Protein AF-A0A3R9PQA6-F1 (afdb_monomer_lite)

Structure (mmCIF, N/CA/C/O backbone):
data_AF-A0A3R9PQA6-F1
#
_entry.id   AF-A0A3R9PQA6-F1
#
loop_
_atom_site.group_PDB
_atom_site.id
_atom_site.type_symbol
_atom_site.label_atom_id
_atom_site.label_alt_id
_atom_site.label_comp_id
_atom_site.label_asym_id
_atom_site.label_entity_id
_atom_site.label_seq_id
_atom_site.pdbx_PDB_ins_code
_atom_site.Cartn_x
_atom_site.Cartn_y
_atom_site.Cartn_z
_atom_site.occupancy
_atom_site.B_iso_or_equiv
_atom_site.auth_seq_id
_atom_site.auth_comp_id
_atom_site.auth_asym_id
_atom_site.auth_atom_id
_atom_site.pdbx_PDB_model_num
ATOM 1 N N . MET A 1 1 ? -1.776 -18.747 -22.968 1.00 36.22 1 MET A N 1
ATOM 2 C CA . MET A 1 1 ? -0.345 -18.500 -22.691 1.00 36.22 1 MET A CA 1
ATOM 3 C C . MET A 1 1 ? -0.168 -17.004 -22.434 1.00 36.22 1 MET A C 1
ATOM 5 O O . MET A 1 1 ? -0.137 -16.234 -23.382 1.00 36.22 1 MET A O 1
ATOM 9 N N . LYS A 1 2 ? -0.224 -16.560 -21.170 1.00 38.97 2 LYS A N 1
ATOM 10 C CA . LYS A 1 2 ? -0.066 -15.138 -20.808 1.00 38.97 2 LYS A CA 1
ATOM 11 C C . LYS A 1 2 ? 1.437 -14.878 -20.687 1.00 38.97 2 LYS A C 1
ATOM 13 O O . LYS A 1 2 ? 2.085 -15.523 -19.870 1.00 38.97 2 LYS A O 1
ATOM 18 N N . LEU A 1 3 ? 1.991 -14.014 -21.536 1.00 43.19 3 LEU A N 1
ATOM 19 C CA . LEU A 1 3 ? 3.393 -13.600 -21.465 1.00 43.19 3 LEU A CA 1
ATOM 20 C C . LEU A 1 3 ? 3.683 -13.013 -20.072 1.00 43.19 3 LEU A C 1
ATOM 22 O O . LEU A 1 3 ? 3.223 -11.922 -19.746 1.00 43.19 3 LEU A O 1
ATOM 26 N N . LEU A 1 4 ? 4.438 -13.747 -19.252 1.00 50.09 4 LEU A N 1
ATOM 27 C CA . LEU A 1 4 ? 4.801 -13.357 -17.882 1.00 50.09 4 LEU A CA 1
ATOM 28 C C . LEU A 1 4 ? 5.714 -12.114 -17.840 1.00 50.09 4 LEU A C 1
ATOM 30 O O . LEU A 1 4 ? 5.738 -11.404 -16.842 1.00 50.09 4 LEU A O 1
ATOM 34 N N . ALA A 1 5 ? 6.405 -11.793 -18.940 1.00 47.91 5 ALA A N 1
ATOM 35 C CA . ALA A 1 5 ? 7.302 -10.636 -19.025 1.00 47.91 5 ALA A CA 1
ATOM 36 C C . ALA A 1 5 ? 6.576 -9.281 -19.171 1.00 47.91 5 ALA A C 1
ATOM 38 O O . ALA A 1 5 ? 7.143 -8.240 -18.852 1.00 47.91 5 ALA A O 1
ATOM 39 N N . THR A 1 6 ? 5.322 -9.261 -19.637 1.00 54.72 6 THR A N 1
ATOM 40 C CA . THR A 1 6 ? 4.604 -8.005 -19.935 1.00 54.72 6 THR A CA 1
ATOM 41 C C . THR A 1 6 ? 3.862 -7.433 -18.720 1.00 54.72 6 THR A C 1
ATOM 43 O O . THR A 1 6 ? 3.485 -6.266 -18.732 1.00 54.72 6 THR A O 1
ATOM 46 N N . ALA A 1 7 ? 3.661 -8.223 -17.659 1.00 68.62 7 ALA A N 1
ATOM 47 C CA . ALA A 1 7 ? 2.832 -7.859 -16.505 1.00 68.62 7 ALA A CA 1
ATOM 48 C C . ALA A 1 7 ? 3.414 -6.709 -15.658 1.00 68.62 7 ALA A C 1
ATOM 50 O O . ALA A 1 7 ? 2.699 -5.769 -15.299 1.00 68.62 7 ALA A O 1
ATOM 51 N N . TYR A 1 8 ? 4.724 -6.725 -15.396 1.00 80.62 8 TYR A N 1
ATOM 52 C CA . TYR A 1 8 ? 5.381 -5.704 -14.570 1.00 80.62 8 TYR A CA 1
ATOM 53 C C . TYR A 1 8 ? 5.578 -4.370 -15.294 1.00 80.62 8 TYR A C 1
ATOM 55 O O . TYR A 1 8 ? 5.415 -3.314 -14.687 1.00 80.62 8 TYR A O 1
ATOM 63 N N . PHE A 1 9 ? 5.820 -4.382 -16.603 1.00 87.56 9 PHE A N 1
ATOM 64 C CA . PHE A 1 9 ? 6.177 -3.177 -17.363 1.00 87.56 9 PHE A CA 1
ATOM 65 C C . PHE A 1 9 ? 5.002 -2.526 -18.110 1.00 87.56 9 PHE A C 1
ATOM 67 O O . PHE A 1 9 ? 5.199 -1.817 -19.094 1.00 87.56 9 PHE A O 1
ATOM 74 N N . THR A 1 10 ? 3.764 -2.736 -17.653 1.00 88.12 10 THR A N 1
ATOM 75 C CA . THR A 1 10 ? 2.614 -1.956 -18.145 1.00 88.12 10 THR A CA 1
ATOM 76 C C . THR A 1 10 ? 2.643 -0.521 -17.615 1.00 88.12 10 THR A C 1
ATOM 78 O O . THR A 1 10 ? 3.001 -0.295 -16.459 1.00 88.12 10 THR A O 1
ATOM 81 N N . LEU A 1 11 ? 2.209 0.436 -18.444 1.00 87.56 11 LEU A N 1
ATOM 82 C CA . LEU A 1 11 ? 2.078 1.854 -18.068 1.00 87.56 11 LEU A CA 1
ATOM 83 C C . LEU A 1 11 ? 0.946 2.099 -17.061 1.00 87.56 11 LEU A C 1
ATOM 85 O O . LEU A 1 11 ? 1.013 3.029 -16.257 1.00 87.56 11 LEU A O 1
ATOM 89 N N . GLU A 1 12 ? -0.087 1.261 -17.115 1.00 90.81 12 GLU A N 1
ATOM 90 C CA . GLU A 1 12 ? -1.246 1.359 -16.236 1.00 90.81 12 GLU A CA 1
ATOM 91 C C . GLU A 1 12 ? -0.897 0.990 -14.786 1.00 90.81 12 GLU A C 1
ATOM 93 O O . GLU A 1 12 ? -0.117 0.050 -14.565 1.00 90.81 12 GLU A O 1
ATOM 98 N N . PRO A 1 13 ? -1.513 1.662 -13.792 1.00 93.44 13 PRO A N 1
ATOM 99 C CA . PRO A 1 13 ? -1.437 1.250 -12.3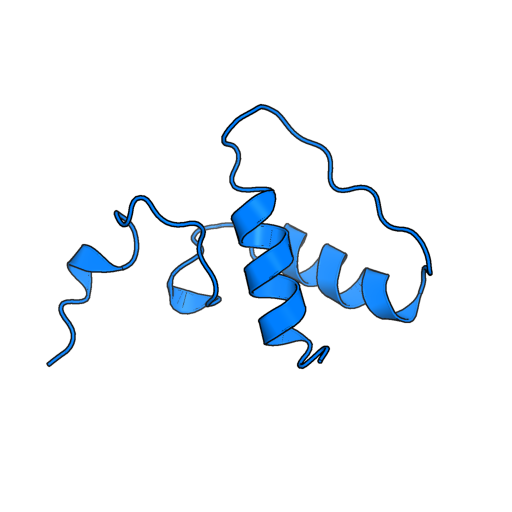99 1.00 93.44 13 PRO A CA 1
ATOM 100 C C . PRO A 1 13 ? -1.818 -0.221 -12.220 1.00 93.44 13 PRO A C 1
ATOM 102 O O . PRO A 1 13 ? -2.753 -0.726 -12.848 1.00 93.44 13 PRO A O 1
ATOM 105 N N . LYS A 1 14 ? -1.106 -0.906 -11.326 1.00 94.62 14 LYS A N 1
ATOM 106 C CA . LYS A 1 14 ? -1.349 -2.321 -11.043 1.00 94.62 14 LYS A CA 1
ATOM 107 C C . LYS A 1 14 ? -2.643 -2.482 -10.260 1.00 94.62 14 LYS A C 1
ATOM 109 O O . LYS A 1 14 ? -3.033 -1.611 -9.485 1.00 94.62 14 LYS A O 1
ATOM 114 N N . ARG A 1 15 ? -3.316 -3.600 -10.516 1.00 94.25 15 ARG A N 1
ATOM 115 C CA . ARG A 1 15 ? -4.620 -3.944 -9.931 1.00 94.25 15 ARG A CA 1
ATOM 116 C C . ARG A 1 15 ? -4.632 -5.326 -9.287 1.00 94.25 15 ARG A C 1
ATOM 118 O O . ARG A 1 15 ? -5.642 -5.708 -8.708 1.00 94.25 15 ARG A O 1
ATOM 125 N N . ARG A 1 16 ? -3.552 -6.090 -9.447 1.00 91.94 16 ARG A N 1
ATOM 126 C CA . ARG A 1 16 ? -3.409 -7.470 -8.986 1.00 91.94 16 ARG A CA 1
ATOM 127 C C . ARG A 1 16 ? -2.110 -7.579 -8.214 1.00 91.94 16 ARG A C 1
ATOM 129 O O . ARG A 1 16 ? -1.117 -6.981 -8.632 1.00 91.94 16 ARG A O 1
ATOM 136 N N . ARG A 1 17 ? -2.126 -8.344 -7.122 1.00 91.50 17 ARG A N 1
ATOM 137 C CA . ARG A 1 17 ? -0.962 -8.517 -6.247 1.00 91.50 17 ARG A CA 1
ATOM 138 C C . ARG A 1 17 ? 0.208 -9.118 -7.022 1.00 91.50 17 ARG A C 1
ATOM 140 O O . ARG A 1 17 ? 1.318 -8.624 -6.914 1.00 91.50 17 ARG A O 1
ATOM 147 N N . GLU A 1 18 ? -0.064 -10.088 -7.893 1.00 91.19 18 GLU A N 1
ATOM 148 C CA . GLU A 1 18 ? 0.955 -10.747 -8.730 1.00 91.19 18 GLU A CA 1
ATOM 149 C C . GLU A 1 18 ? 1.690 -9.805 -9.702 1.00 91.19 18 GLU A C 1
ATOM 151 O O . GLU A 1 18 ? 2.769 -10.145 -10.176 1.00 91.19 18 GLU A O 1
ATOM 156 N N . ASP A 1 19 ? 1.115 -8.639 -10.022 1.00 91.50 19 ASP A N 1
ATOM 157 C CA . ASP A 1 19 ? 1.732 -7.649 -10.914 1.00 91.50 19 ASP A CA 1
ATOM 158 C C . ASP A 1 19 ? 2.381 -6.484 -10.132 1.00 91.50 19 ASP A C 1
ATOM 160 O O . ASP A 1 19 ? 2.932 -5.563 -10.748 1.00 91.50 19 ASP A O 1
ATOM 164 N N . PHE A 1 20 ? 2.266 -6.477 -8.795 1.00 93.56 20 PHE A N 1
ATOM 165 C CA . PHE A 1 20 ? 2.634 -5.367 -7.916 1.00 93.56 20 PHE A CA 1
ATOM 166 C C . PHE A 1 20 ? 3.831 -5.735 -7.032 1.00 93.56 20 PHE A C 1
ATOM 168 O O . PHE A 1 20 ? 3.685 -6.219 -5.917 1.00 93.56 20 PHE A O 1
ATOM 175 N N . TYR A 1 21 ? 5.015 -5.524 -7.600 1.00 93.44 21 TYR A N 1
ATOM 176 C CA . TYR A 1 21 ? 6.308 -5.926 -7.048 1.00 93.44 21 TYR A CA 1
ATOM 177 C C . TYR A 1 21 ? 6.681 -5.192 -5.744 1.00 93.44 21 TYR A C 1
ATOM 179 O O . TYR A 1 21 ? 6.628 -3.961 -5.728 1.00 93.44 21 TYR A O 1
ATOM 187 N N . ASP A 1 22 ? 7.137 -5.950 -4.736 1.00 94.19 22 ASP A N 1
ATOM 188 C CA . ASP A 1 22 ? 7.844 -5.488 -3.519 1.00 94.19 22 ASP A CA 1
ATOM 189 C C . ASP A 1 22 ? 7.086 -4.417 -2.714 1.00 94.19 22 ASP A C 1
ATOM 191 O O . ASP A 1 22 ? 7.619 -3.367 -2.370 1.00 94.19 22 ASP A O 1
ATOM 195 N N . MET A 1 23 ? 5.791 -4.655 -2.501 1.00 94.88 23 MET A N 1
ATOM 196 C CA . MET A 1 23 ? 4.853 -3.765 -1.794 1.00 94.88 23 MET A CA 1
ATOM 197 C C . MET A 1 23 ? 3.956 -4.556 -0.829 1.00 94.88 23 MET A C 1
ATOM 199 O O . MET A 1 23 ? 2.831 -4.159 -0.516 1.00 94.88 23 MET A O 1
ATOM 203 N N . GLU A 1 24 ? 4.391 -5.752 -0.432 1.00 95.75 24 GLU A N 1
ATOM 204 C CA . GLU A 1 24 ? 3.625 -6.697 0.370 1.00 95.75 24 GLU A CA 1
ATOM 205 C C . GLU A 1 24 ? 3.266 -6.125 1.742 1.00 95.75 24 GLU A C 1
ATOM 207 O O . GLU A 1 24 ? 2.127 -6.304 2.186 1.00 95.75 24 GLU A O 1
ATOM 212 N N . ASP A 1 25 ? 4.203 -5.425 2.380 1.00 97.19 25 ASP A N 1
ATOM 213 C CA . ASP A 1 25 ? 4.014 -4.826 3.700 1.00 97.19 25 ASP A CA 1
ATOM 214 C C . ASP A 1 25 ? 3.044 -3.643 3.624 1.00 97.19 25 ASP A C 1
ATOM 216 O O . ASP A 1 25 ? 2.049 -3.612 4.348 1.00 97.19 25 ASP A O 1
ATOM 220 N N . GLU A 1 26 ? 3.233 -2.729 2.668 1.00 97.44 26 GLU A N 1
ATOM 221 C CA . GLU A 1 26 ? 2.330 -1.599 2.444 1.00 97.44 26 GLU A CA 1
ATOM 222 C C . GLU A 1 26 ? 0.917 -2.059 2.087 1.00 97.44 26 GLU A C 1
ATOM 224 O O . GLU A 1 26 ? -0.068 -1.453 2.518 1.00 97.44 26 GLU A O 1
ATOM 229 N N . LEU A 1 27 ? 0.798 -3.122 1.286 1.00 97.06 27 LEU A N 1
ATOM 230 C CA . LEU A 1 27 ? -0.488 -3.687 0.898 1.00 97.0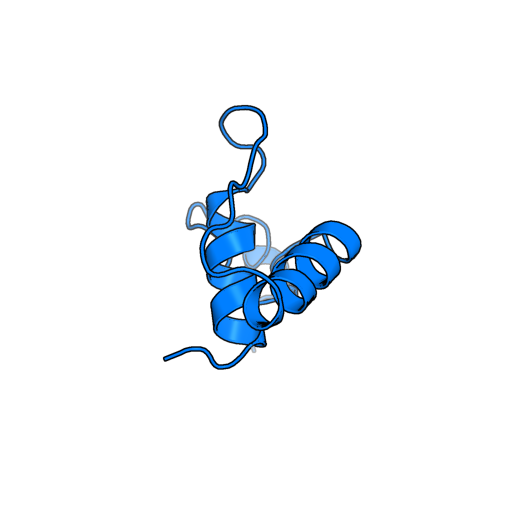6 27 LEU A CA 1
ATOM 231 C C . LEU A 1 27 ? -1.200 -4.300 2.106 1.00 97.06 27 LEU A C 1
ATOM 233 O O . LEU A 1 27 ? -2.394 -4.058 2.292 1.00 97.06 27 LEU A O 1
ATOM 237 N N . ASN A 1 28 ? -0.480 -5.057 2.937 1.00 96.62 28 ASN A N 1
ATOM 238 C CA . ASN A 1 28 ? -1.023 -5.642 4.160 1.00 96.62 28 ASN A CA 1
ATOM 239 C C . ASN A 1 28 ? -1.452 -4.553 5.158 1.00 96.62 28 ASN A C 1
ATOM 241 O O . ASN A 1 28 ? -2.562 -4.614 5.697 1.00 96.62 28 ASN A O 1
ATOM 245 N N . ASP A 1 29 ? -0.625 -3.527 5.356 1.00 97.31 29 ASP A N 1
ATOM 246 C CA . ASP A 1 29 ? -0.930 -2.391 6.225 1.00 97.31 29 ASP A CA 1
ATOM 247 C C . ASP A 1 29 ? -2.170 -1.643 5.741 1.00 97.31 29 ASP A C 1
ATOM 249 O O . ASP A 1 29 ? -3.105 -1.417 6.518 1.00 97.31 29 ASP A O 1
ATOM 253 N N . PHE A 1 30 ? -2.227 -1.332 4.442 1.00 97.31 30 PHE A N 1
ATOM 254 C CA . PHE A 1 30 ? -3.373 -0.673 3.831 1.00 97.31 30 PHE A CA 1
ATOM 255 C C . PHE A 1 30 ? -4.652 -1.499 3.998 1.00 97.31 30 PHE A C 1
ATOM 257 O O . PHE A 1 30 ? -5.631 -0.983 4.534 1.00 97.31 30 PHE A O 1
ATOM 264 N N . VAL A 1 31 ? -4.650 -2.784 3.629 1.00 96.31 31 VAL A N 1
ATOM 265 C CA . VAL A 1 31 ? -5.834 -3.653 3.747 1.00 96.31 31 VAL A CA 1
ATOM 266 C C . VAL A 1 31 ? -6.283 -3.787 5.204 1.00 96.31 31 VAL A C 1
ATOM 268 O O . VAL A 1 31 ? -7.472 -3.661 5.495 1.00 96.31 31 VAL A O 1
ATOM 271 N N . SER A 1 32 ? -5.350 -3.958 6.146 1.00 95.94 32 SER A N 1
ATOM 272 C CA . SER A 1 32 ? -5.689 -4.054 7.571 1.00 95.94 32 SER A CA 1
ATOM 273 C C . SER A 1 32 ? -6.252 -2.747 8.142 1.00 95.94 32 SER A C 1
ATOM 275 O O . SER A 1 32 ? -6.974 -2.768 9.141 1.00 95.94 32 SER A O 1
ATOM 277 N N . SER A 1 33 ? -5.922 -1.606 7.530 1.00 96.75 33 SER A N 1
ATOM 278 C CA . SER A 1 33 ? -6.409 -0.288 7.935 1.00 96.75 33 SER A CA 1
ATOM 279 C C . SER A 1 33 ? -7.854 -0.025 7.489 1.00 96.75 33 SER A C 1
ATOM 281 O O . SER A 1 33 ? -8.566 0.699 8.188 1.00 96.75 33 SER A O 1
ATOM 283 N N . LEU A 1 34 ? -8.321 -0.666 6.404 1.00 95.25 34 LEU A N 1
ATOM 284 C CA . LEU A 1 34 ? -9.673 -0.485 5.847 1.00 95.25 34 LEU A CA 1
ATOM 285 C C . LEU A 1 34 ? -10.785 -0.825 6.850 1.00 95.25 34 LEU A C 1
ATOM 287 O O . LEU A 1 34 ? -11.822 -0.170 6.865 1.00 95.25 34 LEU A O 1
ATOM 291 N N . SER A 1 35 ? -10.573 -1.823 7.713 1.00 93.69 35 SER A N 1
ATOM 292 C CA . SER A 1 35 ? -11.547 -2.212 8.744 1.00 93.69 35 SER A CA 1
ATOM 293 C C . SER A 1 35 ? -11.451 -1.381 10.028 1.00 93.69 35 SER A C 1
ATOM 295 O O . SER A 1 35 ? -12.362 -1.415 10.855 1.00 93.69 35 SER A O 1
ATOM 297 N N . LYS A 1 36 ? -10.357 -0.632 10.211 1.00 96.69 36 LYS A N 1
ATOM 298 C CA . LYS A 1 36 ? -10.050 0.111 11.444 1.00 96.69 36 LYS A CA 1
ATOM 299 C C . LYS A 1 36 ? -10.389 1.593 11.332 1.00 96.69 36 LYS A C 1
ATOM 301 O O . LYS A 1 36 ? -10.767 2.213 12.323 1.00 96.69 36 LYS A O 1
ATOM 306 N N . PHE A 1 37 ? -10.251 2.170 10.140 1.00 96.31 37 PHE A N 1
ATOM 307 C CA . PHE A 1 37 ? -10.342 3.610 9.934 1.00 96.31 37 PHE A CA 1
ATOM 308 C C . PHE A 1 37 ? -11.294 3.953 8.791 1.00 96.31 37 PHE A C 1
ATOM 310 O O . PHE A 1 37 ? -11.262 3.347 7.727 1.00 96.31 37 PHE A O 1
ATOM 317 N N . ARG A 1 38 ? -12.112 4.993 8.988 1.00 93.38 38 ARG A N 1
ATOM 318 C CA . ARG A 1 38 ? -13.001 5.532 7.940 1.00 93.38 38 ARG A CA 1
ATOM 319 C C . ARG A 1 38 ? -12.289 6.468 6.962 1.00 93.38 38 ARG A C 1
ATOM 321 O O . ARG A 1 38 ? -12.838 6.790 5.916 1.00 93.38 38 ARG A O 1
ATOM 328 N N . PHE A 1 39 ? -11.101 6.946 7.327 1.00 96.44 39 PHE A N 1
ATOM 329 C CA . PHE A 1 39 ? -10.314 7.879 6.534 1.00 96.44 39 PHE A CA 1
ATOM 330 C C . PHE A 1 39 ? -8.842 7.481 6.596 1.00 96.44 39 PHE A C 1
ATOM 332 O O . PHE A 1 39 ? -8.256 7.424 7.676 1.00 96.44 39 PHE A O 1
ATOM 339 N N . ILE A 1 40 ? -8.260 7.189 5.435 1.00 96.69 40 ILE A N 1
ATOM 340 C CA . ILE A 1 40 ? -6.890 6.692 5.294 1.00 96.69 40 ILE A CA 1
ATOM 341 C C . ILE A 1 40 ? -6.162 7.601 4.308 1.00 96.69 40 ILE A C 1
ATOM 343 O O . ILE A 1 40 ? -6.676 7.904 3.232 1.00 96.69 40 ILE A O 1
ATOM 347 N N . VAL A 1 41 ? -4.951 8.030 4.666 1.00 97.12 41 VAL A N 1
ATOM 348 C CA . VAL A 1 41 ? -4.114 8.884 3.816 1.00 97.12 41 VAL A CA 1
ATOM 349 C C . VAL A 1 41 ? -2.887 8.101 3.367 1.00 97.12 41 VAL A C 1
ATOM 351 O O . VAL A 1 41 ? -1.992 7.831 4.165 1.00 97.12 41 VAL A O 1
ATOM 354 N N . VAL A 1 42 ? -2.810 7.797 2.071 1.00 96.88 42 VAL A N 1
ATOM 355 C CA . VAL A 1 42 ? -1.642 7.146 1.459 1.00 96.88 42 VAL A CA 1
ATOM 356 C C . VAL A 1 42 ? -0.642 8.212 1.006 1.00 96.88 42 VAL A C 1
ATOM 358 O O . VAL A 1 42 ? -0.923 9.006 0.104 1.00 96.88 42 VAL A O 1
ATOM 361 N N . ARG A 1 43 ? 0.539 8.248 1.633 1.00 96.12 43 ARG A N 1
ATOM 362 C CA . ARG A 1 43 ? 1.602 9.237 1.365 1.00 96.12 43 ARG A CA 1
ATOM 363 C C . ARG A 1 43 ? 2.786 8.618 0.622 1.00 96.12 43 ARG A C 1
ATOM 365 O O . ARG A 1 43 ? 2.940 7.408 0.579 1.00 96.12 43 ARG A O 1
ATOM 372 N N . GLY A 1 44 ? 3.599 9.466 -0.011 1.00 94.81 44 GLY A N 1
ATOM 373 C CA . GLY A 1 44 ? 4.795 9.062 -0.761 1.00 94.81 44 GLY A CA 1
ATOM 374 C C . GLY A 1 44 ? 5.073 9.971 -1.960 1.00 94.81 44 GLY A C 1
ATOM 375 O O . GLY A 1 44 ? 4.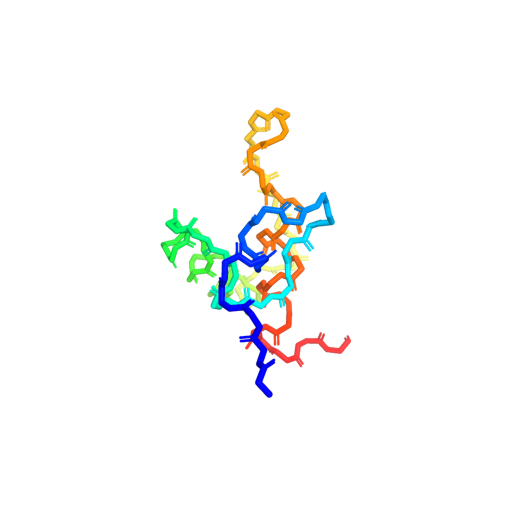197 10.726 -2.398 1.00 94.81 44 GLY A O 1
ATOM 376 N N . LEU A 1 45 ? 6.272 9.885 -2.536 1.00 95.88 45 LEU A N 1
ATOM 377 C CA . LEU A 1 45 ? 6.697 10.722 -3.667 1.00 95.88 45 LEU A CA 1
ATOM 378 C C . LEU A 1 45 ? 5.916 10.417 -4.961 1.00 95.88 45 LEU A C 1
ATOM 380 O O . LEU A 1 45 ? 5.237 9.391 -5.099 1.00 95.88 45 LEU A O 1
ATOM 384 N N . ARG A 1 46 ? 5.947 11.339 -5.933 1.00 93.62 46 ARG A N 1
ATOM 385 C CA . ARG A 1 46 ? 5.265 11.152 -7.228 1.00 93.62 46 ARG A CA 1
ATOM 386 C C . ARG A 1 46 ? 5.829 9.903 -7.926 1.00 93.62 46 ARG A C 1
ATOM 388 O O . ARG A 1 46 ? 7.037 9.739 -7.991 1.00 93.62 46 ARG A O 1
ATOM 395 N N . ARG A 1 47 ? 4.941 9.061 -8.473 1.00 91.56 47 ARG A N 1
ATOM 396 C CA . ARG A 1 47 ? 5.252 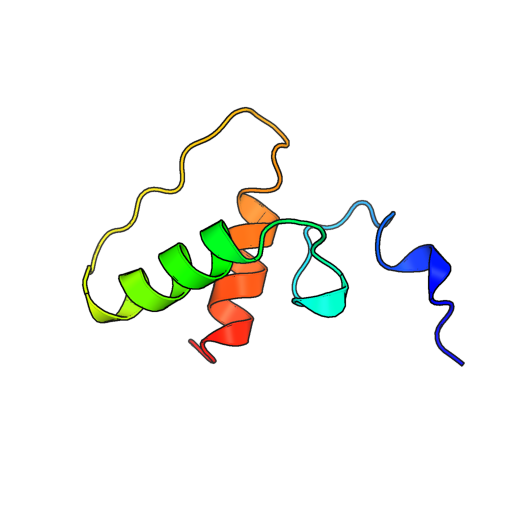7.800 -9.188 1.00 91.56 47 ARG A CA 1
ATOM 397 C C . ARG A 1 47 ? 5.776 6.622 -8.346 1.00 91.56 47 ARG A C 1
ATOM 399 O O . ARG A 1 47 ? 6.113 5.605 -8.926 1.00 91.56 47 ARG A O 1
ATOM 406 N N . TYR A 1 48 ? 5.701 6.678 -7.015 1.00 93.94 48 TYR A N 1
ATOM 407 C CA . TYR A 1 48 ? 6.004 5.537 -6.122 1.00 93.94 48 TYR A CA 1
ATOM 408 C C . TYR A 1 48 ? 4.925 4.432 -6.080 1.00 93.94 48 TYR A C 1
ATOM 410 O O . TYR A 1 48 ? 4.836 3.677 -5.127 1.00 93.94 48 TYR A O 1
ATOM 418 N N . GLY A 1 49 ? 4.026 4.363 -7.064 1.00 94.75 49 GLY A N 1
ATOM 419 C CA . GLY A 1 49 ? 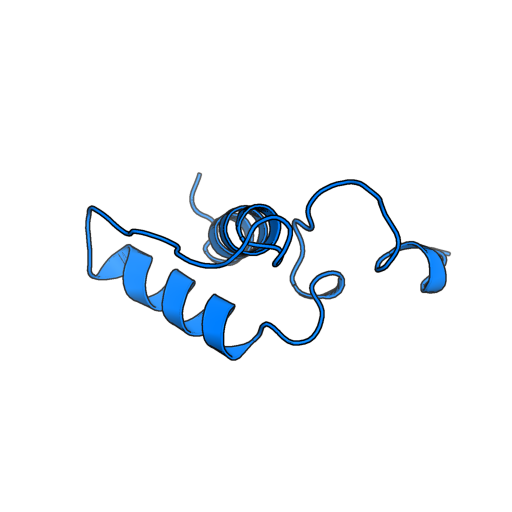3.014 3.298 -7.090 1.00 94.75 49 GLY A CA 1
ATOM 420 C C . GLY A 1 49 ? 1.828 3.465 -6.131 1.00 94.75 49 GLY A C 1
ATOM 421 O O . GLY A 1 49 ? 1.017 2.555 -6.041 1.00 94.75 49 GLY A O 1
ATOM 422 N N . LYS A 1 50 ? 1.636 4.630 -5.490 1.00 97.12 50 LYS A N 1
ATOM 423 C CA . LYS A 1 50 ? 0.487 4.888 -4.586 1.00 97.12 50 LYS A CA 1
ATOM 424 C C . LYS A 1 50 ? -0.878 4.515 -5.182 1.00 97.12 50 LYS A C 1
ATOM 426 O O . LYS A 1 50 ? -1.706 3.920 -4.507 1.00 97.12 50 LYS A O 1
ATOM 431 N N . THR A 1 51 ? -1.119 4.857 -6.449 1.00 96.50 51 THR A N 1
ATOM 432 C CA . THR A 1 51 ? -2.369 4.493 -7.136 1.00 96.50 51 THR A CA 1
ATOM 433 C C . THR A 1 51 ? -2.493 2.979 -7.306 1.00 96.50 51 THR A C 1
ATOM 435 O O . THR A 1 51 ? -3.568 2.434 -7.082 1.00 96.50 51 THR A O 1
ATOM 438 N N . SER A 1 52 ? -1.399 2.297 -7.657 1.00 96.69 52 SER A N 1
ATOM 439 C CA . SER A 1 52 ? -1.356 0.835 -7.763 1.00 96.69 52 SER A CA 1
ATOM 440 C C . SER A 1 52 ? -1.621 0.161 -6.415 1.00 96.69 52 SER A C 1
ATOM 442 O O . SER A 1 52 ? -2.378 -0.803 -6.375 1.00 96.69 52 SER A O 1
ATOM 444 N N . LEU A 1 53 ? -1.066 0.698 -5.320 1.00 97.38 53 LEU A N 1
ATOM 445 C CA . LEU A 1 53 ? -1.302 0.218 -3.955 1.00 97.38 53 LEU A CA 1
ATOM 446 C C . LEU A 1 53 ? -2.789 0.273 -3.599 1.00 97.38 53 LEU A C 1
ATOM 448 O O . LEU A 1 53 ? -3.360 -0.734 -3.191 1.00 97.38 53 LEU A O 1
ATOM 452 N N . ILE A 1 54 ? -3.429 1.427 -3.814 1.00 96.62 54 ILE A N 1
ATOM 453 C CA . ILE A 1 54 ? -4.854 1.613 -3.509 1.00 96.62 54 ILE A CA 1
ATOM 454 C C . ILE A 1 54 ? -5.709 0.651 -4.340 1.00 96.62 54 ILE A C 1
ATOM 456 O O . ILE A 1 54 ? -6.533 -0.069 -3.786 1.00 96.62 54 ILE A O 1
ATOM 460 N N . LEU A 1 55 ? -5.510 0.606 -5.662 1.00 96.31 55 LEU A N 1
ATOM 461 C CA . LEU A 1 55 ? -6.323 -0.237 -6.545 1.00 96.31 55 LEU A CA 1
ATOM 462 C C . LEU A 1 55 ? -6.129 -1.729 -6.265 1.00 96.31 55 LEU A C 1
ATOM 464 O O . LEU A 1 55 ? -7.098 -2.482 -6.234 1.00 96.31 55 LEU A O 1
ATOM 468 N N . THR A 1 56 ? -4.885 -2.156 -6.052 1.00 96.44 56 THR A N 1
ATOM 469 C CA . THR A 1 56 ? -4.574 -3.553 -5.734 1.00 96.44 56 THR A CA 1
ATOM 470 C C . THR A 1 56 ? -5.130 -3.934 -4.366 1.00 96.44 56 THR A C 1
ATOM 472 O O . THR A 1 56 ? -5.704 -5.009 -4.231 1.00 96.44 56 THR A O 1
ATOM 475 N N . GLY A 1 57 ? -5.022 -3.049 -3.371 1.00 96.50 57 GLY A N 1
ATOM 476 C CA . GLY A 1 57 ? -5.532 -3.280 -2.021 1.00 96.50 57 GLY A CA 1
ATOM 477 C C . GLY A 1 57 ? -7.053 -3.367 -1.956 1.00 96.50 57 GLY A C 1
ATOM 478 O O . GLY A 1 57 ? -7.577 -4.285 -1.334 1.00 96.50 57 GLY A O 1
ATOM 479 N N . LEU A 1 58 ? -7.767 -2.470 -2.644 1.00 95.81 58 LEU A N 1
ATOM 480 C CA . LEU A 1 58 ? -9.232 -2.518 -2.717 1.00 95.81 58 LEU A CA 1
ATOM 481 C C . LEU A 1 58 ? -9.725 -3.792 -3.416 1.00 95.81 58 LEU A C 1
ATOM 483 O O . LEU A 1 58 ? -10.640 -4.440 -2.913 1.00 95.81 58 LEU A O 1
ATOM 487 N N . ASN A 1 59 ? -9.072 -4.196 -4.513 1.00 95.12 59 ASN A N 1
ATOM 488 C CA . ASN A 1 59 ? -9.375 -5.461 -5.186 1.00 95.12 59 ASN A CA 1
ATOM 489 C C . ASN A 1 59 ? -9.086 -6.676 -4.295 1.00 95.12 59 ASN A C 1
ATOM 491 O O . ASN A 1 59 ? -9.870 -7.618 -4.274 1.00 95.12 59 ASN A O 1
ATOM 495 N N . ALA A 1 60 ? -7.966 -6.671 -3.566 1.00 92.44 60 ALA A 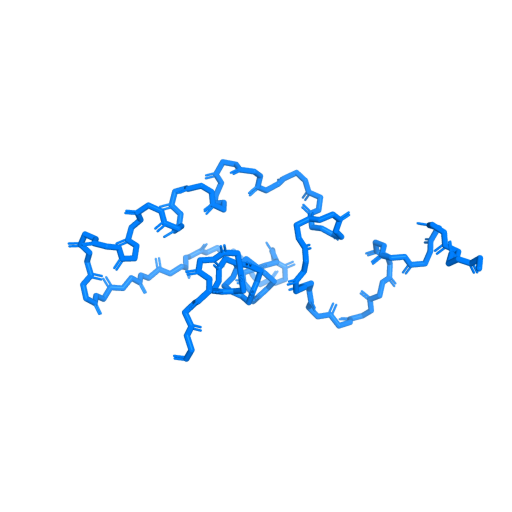N 1
ATOM 496 C CA . ALA A 1 60 ? -7.597 -7.763 -2.666 1.00 92.44 60 ALA A CA 1
ATOM 497 C C . ALA A 1 60 ? -8.560 -7.898 -1.477 1.00 92.44 60 ALA A C 1
ATOM 499 O O . ALA A 1 60 ? -8.790 -9.006 -1.000 1.00 92.44 60 ALA A O 1
ATOM 500 N N . ALA A 1 61 ? -9.125 -6.785 -1.008 1.00 91.81 61 ALA A N 1
ATOM 501 C CA . ALA A 1 61 ? -10.093 -6.752 0.082 1.00 91.81 61 ALA A CA 1
ATOM 502 C C . ALA A 1 61 ? -11.549 -7.013 -0.365 1.00 91.81 61 ALA A C 1
ATOM 504 O O . ALA A 1 61 ? -12.440 -6.968 0.479 1.00 91.81 61 ALA A O 1
ATOM 505 N N . ASP A 1 62 ? -11.792 -7.261 -1.662 1.00 84.81 62 ASP A N 1
ATOM 506 C CA . ASP A 1 62 ? -13.128 -7.405 -2.274 1.00 84.81 62 ASP A CA 1
ATOM 507 C C . ASP A 1 62 ? -14.093 -6.262 -1.895 1.00 84.81 62 ASP A C 1
ATOM 509 O O . ASP A 1 62 ? -15.296 -6.444 -1.689 1.00 84.81 62 ASP A O 1
ATOM 513 N N . VAL A 1 63 ? -13.551 -5.048 -1.759 1.00 70.88 63 VAL A N 1
ATOM 514 C CA . VAL A 1 63 ? -14.344 -3.860 -1.435 1.00 70.88 63 VAL A CA 1
ATOM 515 C C . VAL A 1 63 ? -15.000 -3.370 -2.725 1.00 70.88 63 VAL A C 1
ATOM 517 O O . VAL A 1 63 ? -14.308 -2.896 -3.627 1.00 70.88 63 VAL A O 1
ATOM 520 N N . LYS A 1 64 ? -16.326 -3.530 -2.814 1.00 50.81 64 LYS A N 1
ATOM 521 C CA . LYS A 1 64 ? -17.156 -3.093 -3.950 1.00 50.81 64 LYS A CA 1
ATOM 522 C C . LYS A 1 64 ? -17.330 -1.581 -4.023 1.00 50.81 64 LYS A C 1
ATOM 524 O O . LYS A 1 64 ? -17.536 -0.959 -2.957 1.00 50.81 64 LYS A O 1
#

Secondary structure (DSSP, 8-state):
---TTTTTT-SSPP-SGGGSTT-HHHHHHHHHHHTT-S-------TTSSHHHHHHHHHHHTT--

Organism: NCBI:txid498846

Sequence (64 aa):
MKLLATAYFTLEPKRRREDFYDMEDELNDFVSSLSKFRFIVVRGLRRYGKTSLILTGLNAADVK

Radius of gyration: 12.44 Å; chains: 1; bounding box: 25×30×34 Å

Foldseek 3Di:
DDPLVVLQPDPDQAQAPSNPPPCVVVLVVVLVCVVVDPDDDDDDDPPPRSVNSVNNSCVVNVPD

pLDDT: mean 88.2, std 15.84, range [36.22, 97.44]

InterPro domains:
  IPR027417 P-loop containing nucleoside triphosphate hydrolase [G3DSA:3.40.50.300] (7-63)
  IPR027417 P-loop containing nucleoside triphosphate hydrolase [SSF52540] (8-59)